Protein AF-A0A927V4F8-F1 (afdb_monomer_lite)

pLDDT: mean 80.8, std 9.01, range [41.16, 89.31]

Secondary structure (DSSP, 8-state):
--------EEEETTEEEEHHHHHHHHHHIIIIIS---TTTTTSEEEEEEGGGTEEEEEETTB--TT-EEE-

Foldseek 3Di:
DDPPPDWDWDDDPNDIHTPVNQVVQLVCCCCPVVVHDCVQQPDKDWQDDVVVQKIAIATNNRGDPPRIDHD

Radius of gyration: 13.24 Å; chains: 1; bounding box: 31×39×24 Å

Sequence (71 aa):
MATKKAEVILQFAGNQYPCDEIADKVKDAWKNQFNKKLKDFVNVQIYVKPEDNKAYFVVDGDSNADYFVEL

Structure (mmCIF, N/CA/C/O backbone):
data_AF-A0A927V4F8-F1
#
_entry.id   AF-A0A927V4F8-F1
#
loop_
_atom_site.group_PDB
_atom_site.id
_atom_site.type_symbol
_atom_sit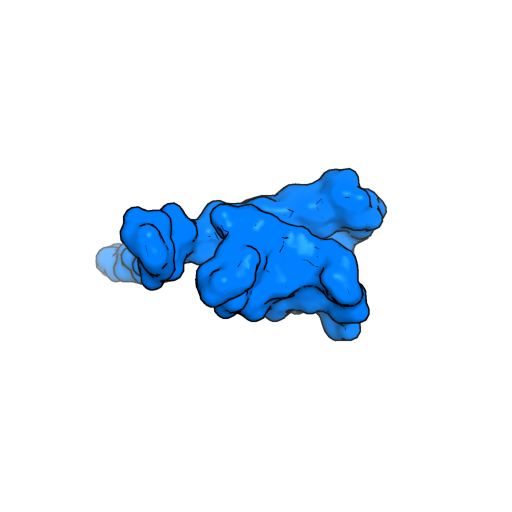e.label_atom_id
_atom_site.label_alt_id
_atom_site.label_comp_id
_atom_site.label_asym_id
_atom_site.label_entity_id
_atom_site.label_seq_id
_atom_site.pdbx_PDB_ins_code
_atom_site.Cartn_x
_atom_site.Cartn_y
_atom_site.Cartn_z
_atom_site.occupancy
_atom_site.B_iso_or_equiv
_atom_site.auth_seq_id
_atom_site.auth_comp_id
_atom_site.auth_asym_id
_atom_site.auth_atom_id
_atom_site.pdbx_PDB_model_num
ATOM 1 N N . MET A 1 1 ? -16.233 27.532 0.354 1.00 41.16 1 MET A N 1
ATOM 2 C CA . MET A 1 1 ? -16.394 26.332 -0.496 1.00 41.16 1 MET A CA 1
ATOM 3 C C . MET A 1 1 ? -16.066 25.130 0.373 1.00 41.16 1 MET A C 1
ATOM 5 O O . MET A 1 1 ? -14.986 25.116 0.944 1.00 41.16 1 MET A O 1
ATOM 9 N N . ALA A 1 2 ? -16.999 24.201 0.585 1.00 53.50 2 ALA A N 1
ATOM 10 C CA . ALA A 1 2 ? -16.737 23.024 1.411 1.00 53.50 2 ALA A CA 1
ATOM 11 C C . ALA A 1 2 ? -15.932 22.006 0.590 1.00 53.50 2 ALA A C 1
ATOM 13 O O . ALA A 1 2 ? -16.466 21.413 -0.347 1.00 53.50 2 ALA A O 1
ATOM 14 N N . THR A 1 3 ? -14.651 21.831 0.916 1.00 50.72 3 THR A N 1
ATOM 15 C CA . THR A 1 3 ? -13.838 20.719 0.411 1.00 50.72 3 THR A CA 1
ATOM 16 C C . THR A 1 3 ? -14.464 19.433 0.933 1.00 50.72 3 THR A C 1
ATOM 18 O O . THR A 1 3 ? -14.349 19.120 2.116 1.00 50.72 3 THR A O 1
ATOM 21 N N . LYS A 1 4 ? -15.196 18.711 0.080 1.00 54.97 4 LYS A N 1
ATOM 22 C CA . LYS A 1 4 ? -15.750 17.406 0.441 1.00 54.97 4 LYS A CA 1
ATOM 23 C C . LYS A 1 4 ? -14.585 16.432 0.586 1.00 54.97 4 LYS A C 1
ATOM 25 O O . LYS A 1 4 ? -14.053 15.952 -0.410 1.00 54.97 4 LYS A O 1
ATOM 30 N N . LYS A 1 5 ? -14.165 16.190 1.825 1.00 66.38 5 LYS A N 1
ATOM 31 C CA . LYS A 1 5 ? -13.210 15.137 2.160 1.00 66.38 5 LYS A CA 1
ATOM 32 C C . LYS A 1 5 ? -13.969 13.815 2.028 1.00 66.38 5 LYS A C 1
ATOM 34 O O . LYS A 1 5 ? -14.834 13.517 2.843 1.00 66.38 5 LYS A O 1
ATOM 39 N N . ALA A 1 6 ? -13.757 13.106 0.925 1.00 68.44 6 ALA A N 1
ATOM 40 C CA . ALA A 1 6 ? -14.305 11.770 0.744 1.00 68.44 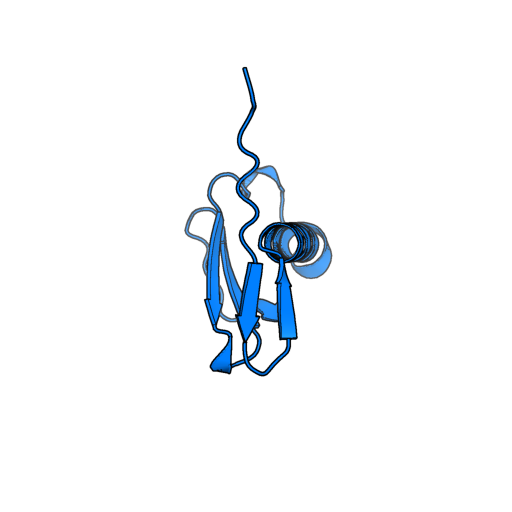6 ALA A CA 1
ATOM 41 C C . ALA A 1 6 ? -13.352 10.790 1.432 1.00 68.44 6 ALA A C 1
ATOM 43 O O . ALA A 1 6 ? -12.250 10.558 0.943 1.00 68.44 6 ALA A O 1
ATOM 44 N N . GLU A 1 7 ? -13.748 10.275 2.591 1.00 75.25 7 GLU A N 1
ATOM 45 C CA . GLU A 1 7 ? -13.005 9.229 3.293 1.00 75.25 7 GLU A CA 1
ATOM 46 C C . GLU A 1 7 ? -13.456 7.868 2.764 1.00 75.25 7 GLU A C 1
ATOM 48 O O . GLU A 1 7 ? -14.642 7.537 2.791 1.00 75.25 7 GLU A O 1
ATOM 53 N N . VAL A 1 8 ? -12.509 7.092 2.238 1.00 81.12 8 VAL A N 1
ATOM 54 C CA . VAL A 1 8 ? -12.760 5.742 1.729 1.00 81.12 8 VAL A CA 1
ATOM 55 C C . VAL A 1 8 ? -12.286 4.755 2.783 1.00 81.12 8 VAL A C 1
ATOM 57 O O . VAL A 1 8 ? -11.101 4.711 3.114 1.00 81.12 8 VAL A O 1
ATOM 60 N N . ILE A 1 9 ? -13.217 3.971 3.321 1.00 83.31 9 ILE A N 1
ATOM 61 C CA . ILE A 1 9 ? -12.947 2.976 4.357 1.00 83.31 9 ILE A CA 1
ATOM 62 C C . ILE A 1 9 ? -13.415 1.626 3.831 1.00 83.31 9 ILE A C 1
ATOM 64 O O . ILE A 1 9 ? -14.583 1.452 3.483 1.00 83.31 9 ILE A O 1
ATOM 68 N N . LEU A 1 10 ? -12.499 0.669 3.776 1.00 83.94 10 LEU A N 1
ATOM 69 C CA . LEU A 1 10 ? -12.799 -0.711 3.450 1.00 83.94 10 LEU A CA 1
ATOM 70 C C . LEU A 1 10 ? -13.339 -1.404 4.702 1.00 83.94 10 LEU A C 1
ATOM 72 O O . LEU A 1 10 ? -12.627 -1.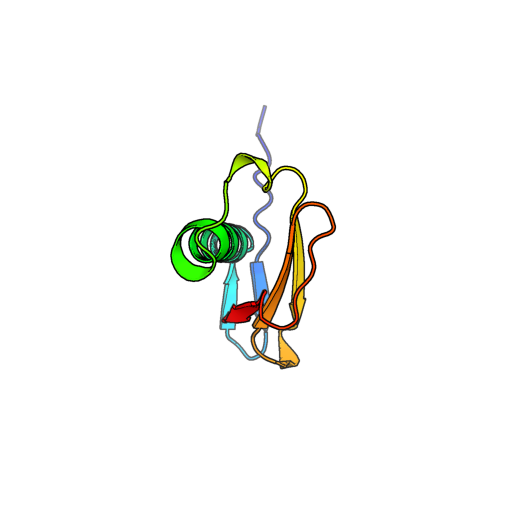552 5.690 1.00 83.94 10 LEU A O 1
ATOM 76 N N . GLN A 1 11 ? -14.590 -1.846 4.658 1.00 84.19 11 GLN A N 1
ATOM 77 C CA . GLN A 1 11 ? -15.185 -2.663 5.710 1.00 84.19 11 GLN A CA 1
ATOM 78 C C . GLN A 1 11 ? -15.295 -4.112 5.251 1.00 84.19 11 GLN A C 1
ATOM 80 O O . GLN A 1 11 ? -15.942 -4.392 4.242 1.00 84.19 11 GLN A O 1
ATOM 85 N N . PHE A 1 12 ? -14.688 -5.036 5.994 1.00 81.00 12 PHE A N 1
ATOM 86 C CA . PHE A 1 12 ? -14.799 -6.465 5.718 1.00 81.00 12 PHE A CA 1
ATOM 87 C C . PHE A 1 12 ? -14.735 -7.296 6.994 1.00 81.00 12 PHE A C 1
ATOM 89 O O . PHE A 1 12 ? -13.964 -6.983 7.892 1.00 81.00 12 PHE A O 1
ATOM 96 N N . ALA A 1 13 ? -15.550 -8.353 7.076 1.00 79.81 13 ALA A N 1
ATOM 97 C CA . ALA A 1 13 ? -15.619 -9.264 8.226 1.00 79.81 13 ALA A CA 1
ATOM 98 C C . ALA A 1 13 ? -15.806 -8.574 9.601 1.00 79.81 13 ALA A C 1
ATOM 100 O O . ALA A 1 13 ? -15.448 -9.133 10.631 1.00 79.81 13 ALA A O 1
ATOM 101 N N . GLY A 1 14 ? -16.372 -7.361 9.630 1.00 80.81 14 GLY A N 1
ATOM 102 C CA . GLY A 1 14 ? -16.504 -6.550 10.848 1.00 80.81 14 GLY A CA 1
ATOM 103 C C . GLY A 1 14 ? -15.284 -5.679 11.181 1.00 80.81 14 GLY A C 1
ATOM 104 O O . GLY A 1 14 ? -15.358 -4.882 12.111 1.00 80.81 14 GLY A O 1
ATOM 105 N N . ASN A 1 15 ? -14.205 -5.767 10.402 1.00 81.44 15 ASN A N 1
ATOM 106 C CA . ASN A 1 15 ? -13.037 -4.894 10.491 1.00 81.44 15 ASN A CA 1
ATOM 107 C C . ASN A 1 15 ? -13.185 -3.675 9.571 1.00 81.44 15 ASN A C 1
ATOM 109 O O . ASN A 1 15 ? -13.850 -3.736 8.533 1.00 81.44 15 ASN A O 1
ATOM 113 N N . GLN A 1 16 ? -12.547 -2.567 9.951 1.00 86.50 16 GLN A N 1
ATOM 114 C CA . GLN A 1 16 ? -12.518 -1.318 9.191 1.00 86.50 16 GLN A CA 1
ATOM 115 C C . GLN A 1 16 ? -11.073 -0.947 8.872 1.00 86.50 16 GLN A C 1
ATOM 117 O O . GLN A 1 16 ? -10.278 -0.754 9.785 1.00 86.50 16 GLN A O 1
ATOM 122 N N . TYR A 1 17 ? -10.764 -0.786 7.590 1.00 83.81 17 TYR A N 1
ATOM 123 C CA . TYR A 1 17 ? -9.444 -0.413 7.101 1.00 83.81 17 TYR A CA 1
ATOM 124 C C . TYR A 1 17 ? -9.546 0.886 6.297 1.00 83.81 17 TYR A C 1
ATOM 126 O O . TYR A 1 17 ? -10.088 0.887 5.187 1.00 83.81 17 TYR A O 1
ATOM 134 N N . PRO A 1 18 ? -9.074 2.018 6.839 1.00 86.00 18 PRO A N 1
ATOM 135 C CA . PRO A 1 18 ? -9.036 3.278 6.108 1.00 86.00 18 PRO A CA 1
ATOM 136 C C . PRO A 1 18 ? -8.092 3.160 4.909 1.00 86.00 18 PRO A C 1
ATOM 138 O O . PRO A 1 18 ? -6.969 2.682 5.050 1.00 86.00 18 PRO A O 1
ATOM 141 N N . CYS A 1 19 ? -8.506 3.631 3.732 1.00 81.69 19 CYS A N 1
ATOM 142 C CA . CYS A 1 19 ? -7.645 3.594 2.547 1.00 81.69 19 CYS A CA 1
ATOM 143 C C . CYS A 1 19 ? -6.351 4.406 2.745 1.00 81.69 19 CYS A C 1
ATOM 145 O O . CYS A 1 19 ? -5.313 4.022 2.209 1.00 81.69 19 CYS A O 1
ATOM 147 N N . ASP A 1 20 ? -6.404 5.482 3.541 1.00 85.12 20 ASP A N 1
ATOM 148 C CA . ASP A 1 20 ? -5.227 6.246 3.979 1.00 85.12 20 ASP A CA 1
ATOM 149 C C . ASP A 1 20 ? -4.238 5.364 4.754 1.00 85.12 20 ASP A C 1
ATOM 151 O O . ASP A 1 20 ? -3.061 5.336 4.417 1.00 85.12 20 ASP A O 1
ATOM 155 N N . GLU A 1 21 ? -4.707 4.571 5.724 1.00 86.88 21 GLU A N 1
ATOM 156 C CA . GLU A 1 21 ? -3.826 3.682 6.494 1.00 86.88 21 GLU A CA 1
ATOM 157 C C . GLU A 1 21 ? -3.221 2.575 5.635 1.00 86.88 21 GLU A C 1
ATOM 159 O O . GLU A 1 21 ? -2.053 2.234 5.806 1.00 86.88 21 GLU A O 1
ATOM 164 N N . ILE A 1 22 ? -3.985 2.027 4.686 1.00 85.75 22 ILE A N 1
ATOM 165 C CA . ILE A 1 22 ? -3.453 1.050 3.730 1.00 85.75 22 ILE A CA 1
ATOM 166 C C . ILE A 1 22 ? -2.355 1.708 2.887 1.00 85.75 22 ILE A C 1
ATOM 168 O O . ILE A 1 22 ? -1.291 1.122 2.702 1.00 85.75 22 ILE A O 1
ATOM 172 N N . ALA A 1 23 ? -2.576 2.930 2.401 1.00 84.44 23 ALA A N 1
ATOM 173 C CA . ALA A 1 23 ? -1.588 3.659 1.613 1.00 84.44 23 ALA A CA 1
ATOM 174 C C . ALA A 1 23 ? -0.323 3.999 2.423 1.00 84.44 23 ALA A C 1
ATOM 176 O O . ALA A 1 23 ? 0.784 3.874 1.892 1.00 84.44 23 ALA A O 1
ATOM 177 N N . ASP A 1 24 ? -0.466 4.380 3.695 1.00 88.38 24 ASP A N 1
ATOM 178 C CA . ASP A 1 24 ? 0.656 4.606 4.610 1.00 88.38 24 ASP A CA 1
ATOM 179 C C . ASP A 1 24 ? 1.419 3.308 4.898 1.00 88.38 24 ASP A C 1
ATOM 181 O O . ASP A 1 24 ? 2.637 3.274 4.727 1.00 88.38 24 ASP A O 1
ATOM 185 N N . LYS A 1 25 ? 0.721 2.206 5.213 1.00 88.75 25 LYS A N 1
ATOM 186 C CA . LYS A 1 25 ? 1.331 0.872 5.366 1.00 88.75 25 LYS A CA 1
ATOM 187 C C . LYS A 1 25 ? 2.096 0.457 4.112 1.00 88.75 25 LYS A C 1
ATOM 189 O O . LYS A 1 25 ? 3.211 -0.040 4.220 1.00 88.75 25 LYS A O 1
ATOM 194 N N . VAL A 1 26 ? 1.525 0.662 2.923 1.00 85.94 26 VAL A N 1
ATOM 195 C CA . VAL A 1 26 ? 2.173 0.331 1.644 1.00 85.94 26 VAL A CA 1
ATOM 196 C C . VAL A 1 26 ? 3.428 1.180 1.427 1.00 85.94 26 VAL A C 1
ATOM 198 O O . VAL A 1 26 ? 4.467 0.643 1.045 1.00 85.94 26 VAL A O 1
ATOM 201 N N . LYS A 1 27 ? 3.377 2.489 1.707 1.00 85.12 27 LYS A N 1
ATOM 202 C CA . LYS A 1 27 ? 4.558 3.369 1.648 1.00 85.12 27 LYS A CA 1
ATOM 203 C C . LYS A 1 27 ? 5.646 2.935 2.622 1.00 85.12 27 LYS A C 1
ATOM 205 O O . LYS A 1 27 ? 6.822 2.912 2.251 1.00 85.12 27 LYS A O 1
ATOM 210 N N . ASP A 1 28 ? 5.256 2.624 3.852 1.00 88.25 28 ASP A N 1
ATOM 211 C CA . ASP A 1 28 ? 6.176 2.212 4.903 1.00 88.25 28 ASP A CA 1
ATOM 212 C C . ASP A 1 28 ? 6.816 0.865 4.559 1.00 88.25 28 ASP A C 1
ATOM 214 O O . ASP A 1 28 ? 8.038 0.764 4.541 1.00 88.25 28 ASP A O 1
ATOM 218 N N . ALA A 1 29 ? 6.027 -0.128 4.138 1.00 87.19 29 ALA A N 1
ATOM 219 C CA . ALA A 1 29 ? 6.529 -1.415 3.671 1.00 87.19 29 ALA A CA 1
ATOM 220 C C . ALA A 1 29 ? 7.477 -1.251 2.472 1.00 87.19 29 ALA A C 1
ATOM 222 O O . ALA A 1 29 ? 8.579 -1.797 2.478 1.00 87.19 29 ALA A O 1
ATOM 223 N N . TRP A 1 30 ? 7.120 -0.440 1.473 1.00 84.75 30 TRP A N 1
ATOM 224 C CA . TRP A 1 30 ? 7.987 -0.176 0.320 1.00 84.75 30 TRP A CA 1
ATOM 225 C C . TRP A 1 30 ? 9.361 0.372 0.720 1.00 84.75 30 TRP A C 1
ATOM 227 O O . TRP A 1 30 ? 10.399 -0.086 0.236 1.00 84.75 30 TRP A O 1
ATOM 237 N N . LYS A 1 31 ? 9.379 1.348 1.631 1.00 85.44 31 LYS A N 1
ATOM 238 C CA . LYS A 1 31 ? 10.612 2.004 2.064 1.00 85.44 31 LYS A CA 1
ATOM 239 C C . LYS A 1 31 ? 11.391 1.191 3.099 1.00 85.44 31 LYS A C 1
ATOM 241 O O . LYS A 1 31 ? 12.609 1.157 3.008 1.00 85.44 31 LYS A O 1
ATOM 246 N N . ASN A 1 32 ? 10.727 0.582 4.076 1.00 86.25 32 ASN A N 1
ATOM 247 C CA . ASN A 1 32 ? 11.364 -0.073 5.219 1.00 86.25 32 ASN A CA 1
ATOM 248 C C . ASN A 1 32 ? 11.519 -1.583 5.019 1.00 86.25 32 ASN A C 1
ATOM 250 O O . ASN A 1 32 ? 12.596 -2.103 5.293 1.00 86.25 32 ASN A O 1
ATOM 254 N N . GLN A 1 33 ? 10.491 -2.289 4.528 1.00 82.88 33 GLN A N 1
ATOM 255 C CA . GLN A 1 33 ? 10.607 -3.733 4.276 1.00 82.88 33 GLN A CA 1
ATOM 256 C C . GLN A 1 33 ? 11.407 -4.025 3.012 1.00 82.88 33 GLN A C 1
ATOM 258 O O . GLN A 1 33 ? 12.332 -4.832 3.033 1.00 82.88 33 GLN A O 1
ATOM 263 N N . PHE A 1 34 ? 11.082 -3.348 1.911 1.00 80.38 34 PHE A N 1
ATOM 264 C CA . PHE A 1 34 ? 11.750 -3.597 0.632 1.00 80.38 34 PHE A CA 1
ATOM 265 C C . PHE A 1 34 ? 13.011 -2.750 0.442 1.00 80.38 34 PHE A C 1
ATOM 267 O O . PHE A 1 34 ? 13.747 -2.963 -0.522 1.00 80.38 34 PHE A O 1
ATOM 274 N N . ASN A 1 35 ? 13.278 -1.803 1.354 1.00 80.12 35 ASN A N 1
ATOM 275 C CA . ASN A 1 35 ? 14.402 -0.865 1.288 1.00 80.12 35 ASN A CA 1
ATOM 276 C C . ASN A 1 35 ? 14.531 -0.193 -0.097 1.00 80.12 35 ASN A C 1
ATOM 278 O O . ASN A 1 35 ? 15.632 0.083 -0.585 1.00 80.12 35 ASN A O 1
ATOM 282 N N . LYS A 1 36 ? 13.386 0.025 -0.764 1.00 81.19 36 LYS A N 1
ATOM 283 C CA . LYS A 1 36 ? 13.297 0.596 -2.110 1.00 81.19 36 LYS A CA 1
ATOM 284 C C . LYS A 1 36 ? 13.268 2.117 -2.035 1.00 81.19 36 LYS A C 1
ATOM 286 O O . LYS A 1 36 ? 12.995 2.738 -1.005 1.00 81.19 36 LYS A O 1
ATOM 291 N N . LYS A 1 37 ? 13.561 2.754 -3.166 1.00 78.00 37 LYS A N 1
ATOM 292 C CA . LYS A 1 37 ? 13.554 4.211 -3.265 1.00 78.00 37 LYS A CA 1
ATOM 293 C C . LYS A 1 37 ? 12.119 4.699 -3.440 1.00 78.00 37 LYS A C 1
ATOM 295 O O . LYS A 1 37 ? 11.387 4.223 -4.300 1.00 78.00 37 LYS A O 1
ATOM 300 N N . LEU A 1 38 ? 11.765 5.752 -2.703 1.00 73.31 38 LEU A N 1
ATOM 301 C CA . LEU A 1 38 ? 10.535 6.521 -2.943 1.00 73.31 38 LEU A CA 1
ATOM 302 C C . LEU A 1 38 ? 10.490 7.127 -4.355 1.00 73.31 38 LEU A C 1
ATOM 304 O O . LEU A 1 38 ? 9.425 7.501 -4.823 1.00 73.31 38 LEU A O 1
ATOM 308 N N . LYS A 1 39 ? 11.640 7.213 -5.036 1.00 72.62 39 LYS A N 1
ATOM 309 C CA . LYS A 1 39 ? 11.731 7.662 -6.426 1.00 72.62 39 LYS A CA 1
ATOM 310 C C . LYS A 1 39 ? 11.012 6.722 -7.401 1.00 72.62 39 LYS A C 1
ATOM 312 O O . LYS A 1 39 ? 10.539 7.212 -8.412 1.00 72.62 39 LYS A O 1
ATOM 317 N N . ASP A 1 40 ? 10.920 5.431 -7.091 1.00 73.38 40 ASP A N 1
ATOM 318 C CA . ASP A 1 40 ? 10.120 4.465 -7.855 1.00 73.38 40 ASP A CA 1
ATOM 319 C C . ASP A 1 40 ? 8.645 4.491 -7.416 1.00 73.38 40 ASP A C 1
ATOM 321 O O . ASP A 1 40 ? 7.763 4.053 -8.138 1.00 73.38 40 ASP A O 1
ATOM 325 N N . PHE A 1 41 ? 8.331 5.092 -6.262 1.00 74.62 41 PHE A N 1
ATOM 326 C CA . PHE A 1 41 ? 6.965 5.237 -5.746 1.00 74.62 41 PHE A CA 1
ATOM 327 C C . PHE A 1 41 ? 6.194 6.377 -6.446 1.00 74.62 41 PHE A C 1
ATOM 329 O O . PHE A 1 41 ? 5.602 7.239 -5.798 1.00 74.62 41 PHE A O 1
ATOM 336 N N . VAL A 1 42 ? 6.243 6.422 -7.780 1.00 73.56 42 VAL A N 1
ATOM 337 C CA . VAL A 1 42 ? 5.531 7.414 -8.607 1.00 73.56 42 VAL A CA 1
ATOM 338 C C . VAL A 1 42 ? 4.126 6.924 -8.928 1.00 73.56 42 VAL A C 1
ATOM 340 O O . VAL A 1 42 ? 3.163 7.669 -8.756 1.00 73.56 42 VAL A O 1
ATOM 343 N N . ASN A 1 43 ? 4.003 5.665 -9.355 1.00 80.44 43 ASN A N 1
ATOM 344 C CA . ASN A 1 43 ? 2.728 5.055 -9.700 1.00 80.44 43 ASN A CA 1
ATOM 345 C C . ASN A 1 43 ? 2.522 3.794 -8.858 1.00 80.44 43 ASN A C 1
ATOM 347 O O . ASN A 1 43 ? 3.123 2.758 -9.135 1.00 80.44 43 ASN A O 1
ATOM 351 N N . VAL A 1 44 ? 1.697 3.897 -7.812 1.00 82.38 44 VAL A N 1
ATOM 352 C CA . VAL A 1 44 ? 1.346 2.765 -6.949 1.00 82.38 44 VAL A CA 1
ATOM 353 C C . VAL A 1 44 ? -0.081 2.313 -7.232 1.00 82.38 44 VAL A C 1
ATOM 355 O O . VAL A 1 44 ? -1.023 3.102 -7.178 1.00 82.38 44 VAL A O 1
ATOM 358 N N . GLN A 1 45 ? -0.246 1.032 -7.535 1.00 87.56 45 GLN A N 1
ATOM 359 C CA . GLN A 1 45 ? -1.553 0.397 -7.651 1.00 87.56 45 GLN A CA 1
ATOM 360 C C . GLN A 1 45 ? -1.737 -0.528 -6.461 1.00 87.56 45 GLN A C 1
ATOM 362 O O . GLN A 1 45 ? -0.977 -1.479 -6.316 1.00 87.56 45 GLN A O 1
ATOM 367 N N . ILE A 1 46 ? -2.729 -0.251 -5.617 1.00 87.31 46 ILE A N 1
ATOM 368 C CA . ILE A 1 46 ? -3.022 -1.048 -4.425 1.00 87.31 46 ILE A CA 1
ATOM 369 C C . ILE A 1 46 ? -4.273 -1.885 -4.704 1.00 87.31 46 ILE A C 1
ATOM 371 O O . ILE A 1 46 ? -5.359 -1.351 -4.918 1.00 87.31 46 ILE A O 1
ATOM 375 N N . TYR A 1 47 ? -4.109 -3.201 -4.701 1.00 87.50 47 TYR A N 1
ATOM 376 C CA . TYR A 1 47 ? -5.157 -4.200 -4.834 1.00 87.50 47 TYR A CA 1
ATOM 377 C C . TYR A 1 47 ? -5.482 -4.767 -3.460 1.00 87.50 47 TYR A C 1
ATOM 379 O O . TYR A 1 47 ? -4.782 -5.625 -2.924 1.00 87.50 47 TYR A O 1
ATOM 387 N N . VAL A 1 48 ? -6.569 -4.287 -2.879 1.00 85.50 48 VAL A N 1
ATOM 388 C CA . VAL A 1 48 ? -7.037 -4.764 -1.584 1.00 85.50 48 VAL A CA 1
ATOM 389 C C . VAL A 1 48 ? -7.835 -6.052 -1.784 1.00 85.50 48 VAL A C 1
ATOM 391 O O . VAL A 1 48 ? -8.873 -6.041 -2.444 1.00 85.50 48 VAL A O 1
ATOM 394 N N . LYS A 1 49 ? -7.372 -7.155 -1.189 1.00 86.88 49 LYS A N 1
ATOM 395 C CA . LYS A 1 49 ? -8.078 -8.436 -1.134 1.00 86.88 49 LYS A CA 1
ATOM 396 C C . LYS A 1 49 ? -8.532 -8.718 0.305 1.00 86.88 49 LYS A C 1
ATOM 398 O O . LYS A 1 49 ? -7.837 -9.408 1.055 1.00 86.88 49 LYS A O 1
ATOM 403 N N . PRO A 1 50 ? -9.700 -8.188 0.704 1.00 81.50 50 PRO A N 1
ATOM 404 C CA . PRO A 1 50 ? -10.197 -8.354 2.064 1.00 81.50 50 PRO A CA 1
ATOM 405 C C . PRO A 1 50 ? -10.414 -9.821 2.464 1.00 81.50 50 PRO A C 1
ATOM 407 O O . PRO A 1 50 ? -10.238 -10.151 3.628 1.00 81.50 50 PRO A O 1
ATOM 410 N N . GLU A 1 51 ? -10.721 -10.708 1.511 1.00 83.38 51 GLU A N 1
ATOM 411 C CA . GLU A 1 51 ? -10.900 -12.150 1.761 1.00 83.38 51 GLU A CA 1
ATOM 412 C C . GLU A 1 51 ? -9.653 -12.833 2.342 1.00 83.38 51 GLU A C 1
ATOM 414 O O . GLU A 1 51 ? -9.772 -13.737 3.162 1.00 83.38 51 GLU A O 1
ATOM 419 N N . ASP A 1 52 ? -8.464 -12.385 1.937 1.00 82.38 52 ASP A N 1
ATOM 420 C CA . ASP A 1 52 ? -7.172 -12.857 2.450 1.00 82.38 52 ASP A CA 1
ATOM 421 C C . ASP A 1 52 ? -6.624 -11.942 3.561 1.00 82.38 52 ASP A C 1
ATOM 423 O O . ASP A 1 52 ? -5.515 -12.158 4.048 1.00 82.38 52 ASP A O 1
ATOM 427 N N . ASN A 1 53 ? -7.372 -10.896 3.937 1.00 82.75 53 ASN A N 1
ATOM 428 C CA . ASN A 1 53 ? -6.941 -9.832 4.844 1.00 82.75 53 ASN A CA 1
ATOM 429 C C . ASN A 1 53 ? -5.620 -9.157 4.404 1.00 82.75 53 ASN A C 1
ATOM 431 O O . ASN A 1 53 ? -4.802 -8.753 5.229 1.00 82.75 53 ASN A O 1
ATOM 435 N N . LYS A 1 54 ? -5.395 -9.043 3.087 1.00 87.50 54 LYS A N 1
ATOM 436 C CA . LYS A 1 54 ? -4.144 -8.540 2.493 1.00 87.50 54 LYS A CA 1
ATOM 437 C C . LYS A 1 54 ? -4.408 -7.487 1.428 1.00 87.50 54 LYS A C 1
ATOM 439 O O . LYS A 1 54 ? -5.369 -7.581 0.670 1.00 87.50 54 LYS A O 1
ATOM 444 N N . ALA A 1 55 ? -3.521 -6.507 1.321 1.00 89.12 55 ALA A N 1
ATOM 445 C CA . ALA A 1 55 ? -3.478 -5.554 0.223 1.00 89.12 55 ALA A CA 1
ATOM 446 C C . ALA A 1 55 ? -2.169 -5.700 -0.549 1.00 89.12 55 ALA A C 1
ATOM 448 O O . ALA A 1 55 ? -1.090 -5.419 -0.037 1.00 89.12 55 ALA A O 1
ATOM 449 N N . TYR A 1 56 ? -2.280 -6.139 -1.794 1.00 89.31 56 TYR A N 1
ATOM 450 C CA . TYR A 1 56 ? -1.167 -6.244 -2.725 1.00 89.31 56 TYR A CA 1
ATOM 451 C C . TYR A 1 56 ? -0.902 -4.890 -3.343 1.00 89.31 56 TYR A C 1
ATOM 453 O O . TYR A 1 56 ? -1.833 -4.118 -3.565 1.00 89.31 56 TYR A O 1
ATOM 461 N N . PHE A 1 57 ? 0.347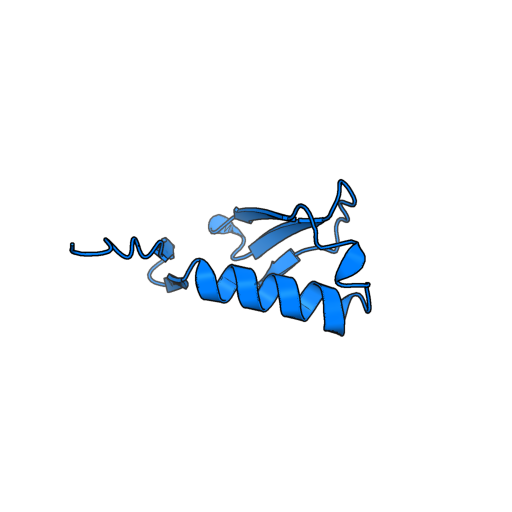 -4.593 -3.656 1.00 87.81 57 PHE A N 1
ATOM 462 C CA . PHE A 1 57 ? 0.665 -3.333 -4.297 1.00 87.81 57 PHE A CA 1
ATOM 463 C C . PHE A 1 57 ? 1.731 -3.502 -5.374 1.00 87.81 57 PHE A C 1
ATOM 465 O O . PHE A 1 57 ? 2.626 -4.336 -5.283 1.00 87.81 57 PHE A O 1
ATOM 472 N N . VAL A 1 58 ? 1.597 -2.708 -6.428 1.00 86.88 58 VAL A N 1
ATOM 473 C CA . VAL A 1 58 ? 2.504 -2.680 -7.576 1.00 86.88 58 VAL A CA 1
ATOM 474 C C . VAL A 1 58 ? 3.050 -1.275 -7.685 1.00 86.88 58 VAL A C 1
ATOM 476 O O . VAL A 1 58 ? 2.272 -0.322 -7.649 1.00 86.88 58 VAL A O 1
ATOM 479 N N . VAL A 1 59 ? 4.365 -1.141 -7.811 1.00 85.94 59 VAL A N 1
ATOM 480 C CA . VAL A 1 59 ? 5.039 0.158 -7.844 1.00 85.94 59 VAL A CA 1
ATOM 481 C C . VAL A 1 59 ? 5.802 0.286 -9.154 1.00 85.94 59 VAL A C 1
ATOM 483 O O . VAL A 1 59 ? 6.673 -0.525 -9.430 1.00 85.94 59 VAL A O 1
ATOM 486 N N . ASP A 1 60 ? 5.454 1.278 -9.973 1.00 85.31 60 ASP A N 1
ATOM 487 C CA . ASP A 1 60 ? 6.077 1.547 -11.285 1.00 85.31 60 ASP A C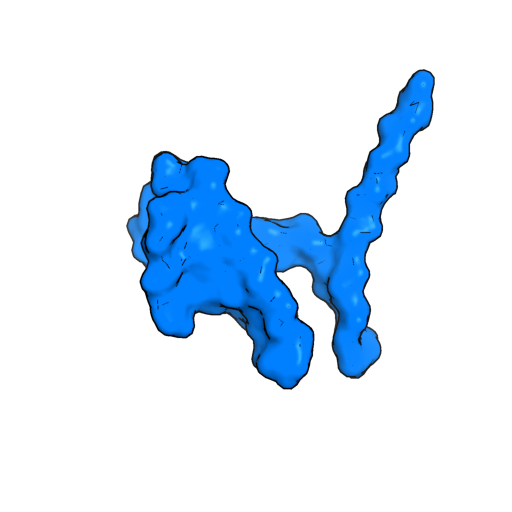A 1
ATOM 488 C C . ASP A 1 60 ? 6.095 0.337 -12.244 1.00 85.31 60 ASP A C 1
ATOM 490 O O . ASP A 1 60 ? 6.991 0.162 -13.061 1.00 85.31 60 ASP A O 1
ATOM 494 N N . GLY A 1 61 ? 5.094 -0.544 -12.135 1.00 78.19 61 GLY A N 1
ATOM 495 C CA . GLY A 1 61 ? 5.044 -1.799 -12.896 1.00 78.19 61 GLY A CA 1
ATOM 496 C C . GLY A 1 61 ? 5.902 -2.933 -12.318 1.00 78.19 61 GLY A C 1
ATOM 497 O O . GLY A 1 61 ? 5.796 -4.064 -12.790 1.00 78.19 61 GLY A O 1
ATOM 498 N N . ASP A 1 62 ? 6.679 -2.672 -11.262 1.00 79.38 62 ASP A N 1
ATOM 499 C CA . ASP A 1 62 ? 7.360 -3.683 -10.451 1.00 79.38 62 ASP A CA 1
ATOM 500 C C . ASP A 1 62 ? 6.317 -4.329 -9.524 1.00 79.38 62 ASP A C 1
ATOM 502 O O . ASP A 1 62 ? 5.838 -3.739 -8.548 1.00 79.38 62 ASP A O 1
ATOM 506 N N . SER A 1 63 ? 5.903 -5.543 -9.885 1.00 78.69 63 SER A N 1
ATOM 507 C CA . SER A 1 63 ? 5.011 -6.383 -9.085 1.00 78.69 63 SER A CA 1
ATOM 508 C C . SER A 1 63 ? 5.782 -7.612 -8.629 1.00 78.69 63 SER A C 1
ATOM 510 O O . SER A 1 63 ? 6.450 -8.270 -9.424 1.00 78.69 63 SER A O 1
ATOM 512 N N . ASN A 1 64 ? 5.709 -7.913 -7.337 1.00 79.56 64 ASN A N 1
ATOM 513 C CA . ASN A 1 64 ? 6.354 -9.077 -6.751 1.00 79.56 64 ASN A CA 1
ATOM 514 C C . ASN A 1 64 ? 5.342 -9.819 -5.874 1.00 79.56 64 ASN A C 1
ATOM 516 O O . ASN A 1 64 ? 4.443 -9.200 -5.304 1.00 79.56 64 ASN A O 1
ATOM 520 N N . ALA A 1 65 ? 5.486 -11.138 -5.764 1.00 79.94 65 ALA A N 1
ATOM 521 C CA . ALA A 1 65 ? 4.637 -11.969 -4.916 1.00 79.94 65 ALA A CA 1
ATOM 522 C C . ALA A 1 65 ? 4.723 -11.557 -3.436 1.00 79.94 65 ALA A C 1
ATOM 524 O O . ALA A 1 65 ? 3.746 -11.697 -2.705 1.00 79.94 65 ALA A O 1
ATOM 525 N N . ASP A 1 66 ? 5.862 -10.994 -3.025 1.00 81.75 66 ASP A N 1
ATOM 526 C CA . ASP A 1 66 ? 6.084 -10.473 -1.677 1.00 81.75 66 ASP A CA 1
ATOM 527 C C . ASP A 1 66 ? 5.512 -9.063 -1.456 1.00 81.75 66 ASP A C 1
ATOM 529 O O . ASP A 1 66 ? 5.449 -8.612 -0.318 1.00 81.75 66 ASP A O 1
ATOM 533 N N . TYR A 1 67 ? 5.071 -8.344 -2.498 1.00 86.31 67 TYR A N 1
ATOM 534 C CA . TYR A 1 67 ? 4.564 -6.969 -2.366 1.00 86.31 67 TYR A CA 1
ATOM 535 C C . TYR A 1 67 ? 3.110 -6.964 -1.900 1.00 86.31 67 TYR A C 1
ATOM 537 O O . TYR A 1 67 ? 2.172 -6.695 -2.654 1.00 86.31 67 TYR A O 1
ATOM 545 N N . PHE A 1 68 ? 2.933 -7.272 -0.620 1.00 87.81 68 PHE A N 1
ATOM 546 C CA . PHE A 1 68 ? 1.666 -7.172 0.080 1.00 87.81 68 PHE A CA 1
ATOM 547 C C . PHE A 1 68 ? 1.854 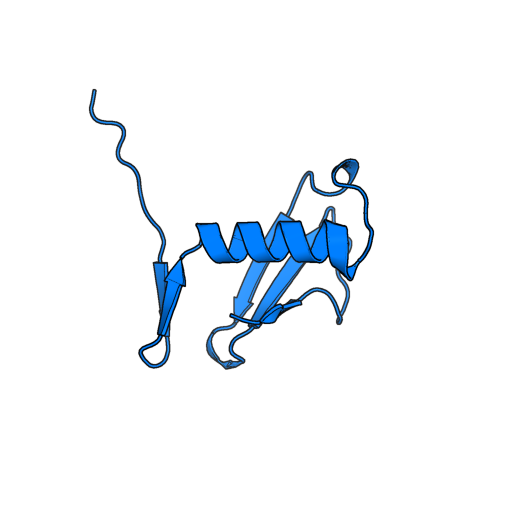-6.570 1.469 1.00 87.81 68 PHE A C 1
ATOM 549 O O . PHE A 1 68 ? 2.910 -6.679 2.088 1.00 87.81 68 PHE A O 1
ATOM 556 N N . VAL A 1 69 ? 0.802 -5.931 1.964 1.00 86.88 69 VAL A N 1
ATOM 557 C CA . VAL A 1 69 ? 0.661 -5.561 3.369 1.00 86.88 69 VAL A CA 1
ATOM 558 C C . VAL A 1 69 ? -0.535 -6.292 3.949 1.00 86.88 69 VAL A C 1
ATOM 560 O O . VAL A 1 69 ? -1.546 -6.486 3.276 1.00 86.88 69 VAL A O 1
ATOM 563 N N . GLU A 1 70 ? -0.425 -6.716 5.198 1.00 84.31 70 GLU A N 1
ATOM 564 C CA . GLU A 1 70 ? -1.564 -7.256 5.931 1.00 84.31 70 GLU A CA 1
ATOM 565 C C . GLU A 1 70 ? -2.458 -6.102 6.395 1.00 84.31 70 GLU A C 1
ATOM 567 O O . GLU A 1 70 ? -1.974 -5.075 6.900 1.00 84.31 70 GLU A O 1
ATOM 572 N N . LEU A 1 71 ? -3.760 -6.267 6.160 1.00 78.19 71 LEU A N 1
ATOM 573 C CA . LEU A 1 71 ? -4.798 -5.319 6.548 1.00 78.19 71 LEU A CA 1
ATOM 574 C C . LEU A 1 71 ? -5.011 -5.393 8.053 1.00 78.19 71 LEU A C 1
ATOM 576 O O . LEU A 1 71 ? -5.476 -6.441 8.556 1.00 78.19 71 LEU A O 1
#